Protein AF-A0A6G0N3N7-F1 (afdb_monomer_lite)

Secondary structure (DSSP, 8-state):
-HHHHHHHHHHHHHHHHHHHHHHHHHHHHTTT-HHHHHHHHHS-------S-HHHHHHHHHHHHHHHHHHHHHHHHHHHHHHHH--TT-S-HHHHHHHHHHHHH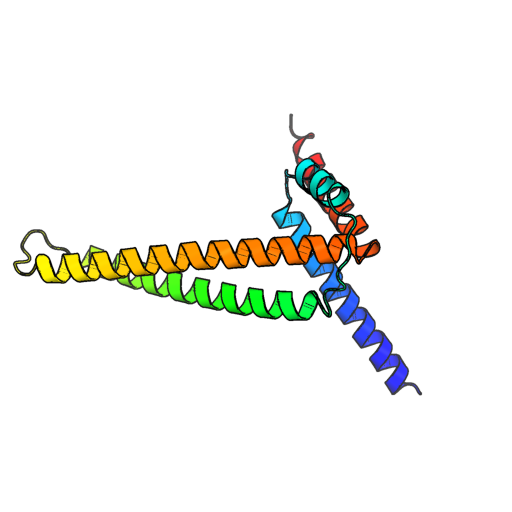HHHHHHHHHHHHHHHHHHHHHHHHHH-HHHHHHHHHHHHHHHHTTTT--

Foldseek 3Di:
DVVVVVVVVVVVVVVVVVLVVLLVVLLVVCAVVLVVLVVLLVPDDDDPPPPCLPVVLVVLVVVLVVLVVVLVVLVVVLVVLVVPDDPPDPPVVVSVVVNVVSVVVNVVSVVVSVVSVVVNVVSSSSCLNVDVVSVVSNSVSNVVSVVVPVPPD

pLDDT: mean 82.63, std 12.67, range [41.22, 94.0]

Sequence (153 aa):
MRQIDELKEFVNQEKQRRDATLVSLIAHEWKNKGNELEQLLLESADNDEVEMPHKNLVAIYEKLKQKRKEMLTLRIKLNNRLSWLKATDTDRDLQFQELRKISNTTAASMAYRSVLDEECRNLYLVLLRSNKTIRFLVIDAVEEAEHVWDTRD

Structure (mmCIF, N/CA/C/O backbone):
data_AF-A0A6G0N3N7-F1
#
_entry.id   AF-A0A6G0N3N7-F1
#
loop_
_atom_site.group_PDB
_atom_site.id
_atom_site.type_symbol
_atom_site.label_atom_id
_atom_site.label_alt_id
_atom_site.label_comp_id
_atom_site.label_asym_id
_atom_site.label_entity_id
_atom_site.label_seq_id
_atom_site.pdbx_PDB_ins_code
_atom_site.Cartn_x
_atom_site.Cartn_y
_atom_site.Cartn_z
_atom_site.occupancy
_atom_site.B_iso_or_equiv
_atom_site.auth_seq_id
_atom_site.auth_comp_id
_atom_site.auth_asym_id
_atom_site.auth_atom_id
_atom_site.pdbx_PDB_model_num
ATOM 1 N N . MET A 1 1 ? -10.717 -22.378 30.891 1.00 64.38 1 MET A N 1
ATOM 2 C CA . MET A 1 1 ? -11.015 -20.928 30.893 1.00 64.38 1 MET A CA 1
ATOM 3 C C . MET A 1 1 ? -9.768 -20.100 30.591 1.00 64.38 1 MET A C 1
ATOM 5 O O . MET A 1 1 ? -9.749 -19.474 29.548 1.00 64.38 1 MET A O 1
ATOM 9 N N . ARG A 1 2 ? -8.695 -20.205 31.393 1.00 85.12 2 ARG A N 1
ATOM 10 C CA . ARG A 1 2 ? -7.461 -19.395 31.278 1.00 85.12 2 ARG A CA 1
ATOM 11 C C . ARG A 1 2 ? -6.868 -19.256 29.863 1.00 85.12 2 ARG A C 1
ATOM 13 O O . ARG A 1 2 ? -6.636 -18.146 29.418 1.00 85.12 2 ARG A O 1
ATOM 20 N N . GLN A 1 3 ? -6.731 -20.360 29.125 1.00 87.56 3 GLN A N 1
ATOM 21 C CA . GLN A 1 3 ? -6.189 -20.353 27.754 1.00 87.56 3 GLN A CA 1
ATOM 22 C C . GLN A 1 3 ? -7.058 -19.582 26.743 1.00 87.56 3 GLN A C 1
ATOM 24 O O . GLN A 1 3 ? -6.541 -19.018 25.785 1.00 87.56 3 GLN A O 1
ATOM 29 N N . ILE A 1 4 ? -8.383 -19.557 26.935 1.00 89.50 4 ILE A N 1
ATOM 30 C CA . ILE A 1 4 ? -9.300 -18.804 26.064 1.00 89.50 4 ILE A CA 1
ATOM 31 C C . ILE A 1 4 ? -9.154 -17.306 26.335 1.00 89.50 4 ILE A C 1
ATOM 33 O O . ILE A 1 4 ? -9.199 -16.509 25.402 1.00 89.50 4 ILE A O 1
ATOM 37 N N . ASP A 1 5 ? -8.974 -16.928 27.598 1.00 92.56 5 ASP A N 1
ATOM 38 C CA . ASP A 1 5 ? -8.817 -15.529 27.991 1.00 92.56 5 ASP A CA 1
ATOM 39 C C . ASP A 1 5 ? -7.450 -14.982 27.551 1.00 92.56 5 ASP A C 1
ATOM 41 O O . ASP A 1 5 ? -7.395 -13.914 26.946 1.00 92.56 5 ASP A O 1
ATOM 45 N N . GLU A 1 6 ? -6.381 -15.771 27.704 1.00 90.94 6 GLU A N 1
ATOM 46 C CA . GLU A 1 6 ? -5.047 -15.472 27.157 1.00 90.94 6 GLU A CA 1
ATOM 47 C C . GLU A 1 6 ? -5.087 -15.280 25.629 1.00 90.94 6 GLU A C 1
ATOM 49 O O . GLU A 1 6 ? -4.517 -14.328 25.095 1.00 90.94 6 GLU A O 1
ATOM 54 N N . LEU A 1 7 ? -5.815 -16.141 24.907 1.00 93.62 7 LEU A N 1
ATOM 55 C CA . LEU A 1 7 ? -5.950 -16.021 23.454 1.00 93.62 7 LEU A CA 1
ATOM 56 C C . LEU A 1 7 ? -6.738 -14.768 23.041 1.00 93.62 7 LEU A C 1
ATOM 58 O O . LEU A 1 7 ? -6.378 -14.110 22.065 1.00 93.62 7 LEU A O 1
ATOM 62 N N . LYS A 1 8 ? -7.807 -14.420 23.767 1.00 93.06 8 LYS A N 1
ATOM 63 C CA . LYS A 1 8 ? -8.572 -13.187 23.516 1.00 93.06 8 LYS A CA 1
ATOM 64 C C . LYS A 1 8 ? -7.705 -11.948 23.704 1.00 93.06 8 LYS A C 1
ATOM 66 O O . LYS A 1 8 ? -7.781 -11.035 22.883 1.00 93.06 8 LYS A O 1
ATOM 71 N N . GLU A 1 9 ? -6.893 -11.927 24.756 1.00 93.06 9 GLU A N 1
ATOM 72 C CA . GLU A 1 9 ? -5.982 -10.822 25.039 1.00 93.06 9 GLU A CA 1
ATOM 73 C C . GLU A 1 9 ? -4.930 -10.676 23.936 1.00 93.06 9 GLU A C 1
ATOM 75 O O . GLU A 1 9 ? -4.765 -9.585 23.389 1.00 93.06 9 GLU A O 1
ATOM 80 N N . PHE A 1 10 ? -4.315 -11.783 23.512 1.00 94.00 10 PHE A N 1
ATOM 81 C CA . PHE A 1 10 ? -3.359 -11.785 22.404 1.00 94.00 10 PHE A CA 1
ATOM 82 C C . PHE A 1 10 ? -3.976 -11.275 21.092 1.00 94.00 10 PHE A C 1
ATOM 84 O O . PHE A 1 10 ? -3.420 -10.405 20.422 1.00 94.00 10 PHE A O 1
ATOM 91 N N . VAL A 1 11 ? -5.171 -11.759 20.733 1.00 92.31 11 VAL A N 1
ATOM 92 C CA . VAL A 1 11 ? -5.889 -11.291 19.536 1.00 92.31 11 VAL A CA 1
ATOM 93 C C . VAL A 1 11 ? -6.203 -9.797 19.626 1.00 92.31 11 VAL A C 1
ATOM 95 O O . VAL A 1 11 ? -6.146 -9.094 18.616 1.00 92.31 11 VAL A O 1
ATOM 98 N N . ASN A 1 12 ? -6.539 -9.296 20.814 1.00 93.31 12 ASN A N 1
ATOM 99 C CA . ASN A 1 12 ? -6.801 -7.878 21.014 1.00 93.31 12 ASN A CA 1
ATOM 100 C C . ASN A 1 12 ? -5.534 -7.026 20.830 1.00 93.31 12 ASN A C 1
ATOM 102 O O . ASN A 1 12 ? -5.591 -6.003 20.150 1.00 93.31 12 ASN A O 1
ATOM 106 N N . GLN A 1 13 ? -4.392 -7.474 21.358 1.00 93.75 13 GLN A N 1
ATOM 107 C CA . GLN A 1 13 ? -3.102 -6.800 21.175 1.00 93.75 13 GLN A CA 1
ATOM 108 C C . GLN A 1 13 ? -2.707 -6.717 19.693 1.00 93.75 13 GLN A C 1
ATOM 110 O O . GLN A 1 13 ? -2.335 -5.649 19.207 1.00 93.75 13 GLN A O 1
ATOM 115 N N . GLU A 1 14 ? -2.860 -7.806 18.936 1.00 93.31 14 GLU A N 1
ATOM 116 C CA . GLU A 1 14 ? -2.547 -7.805 17.502 1.00 93.31 14 GLU A CA 1
ATOM 117 C C . GLU A 1 14 ? -3.508 -6.921 16.687 1.00 93.31 14 GLU A C 1
ATOM 119 O O . GLU A 1 14 ? -3.082 -6.250 15.744 1.00 93.31 14 GLU A O 1
ATOM 124 N N . LYS A 1 15 ? -4.790 -6.831 17.072 1.00 89.25 15 LYS A N 1
ATOM 125 C CA . LYS A 1 15 ? -5.729 -5.863 16.474 1.00 89.25 15 LYS A CA 1
ATOM 126 C C . LYS A 1 15 ? -5.288 -4.424 16.724 1.00 89.25 15 LYS A C 1
ATOM 128 O O . LYS A 1 15 ? -5.237 -3.645 15.777 1.00 89.25 15 LYS A O 1
ATOM 133 N N . GLN A 1 16 ? -4.920 -4.091 17.960 1.00 90.38 16 GLN A N 1
ATOM 134 C CA . GLN A 1 16 ? -4.427 -2.756 18.307 1.00 90.38 16 GLN A CA 1
ATOM 135 C C . GLN A 1 16 ? -3.154 -2.410 17.532 1.00 90.38 16 GLN A C 1
ATOM 137 O O . GLN A 1 16 ? -3.049 -1.322 16.972 1.00 90.38 16 GLN A O 1
ATOM 142 N N . ARG A 1 17 ? -2.208 -3.351 17.425 1.00 91.38 17 ARG A N 1
ATOM 143 C CA . ARG A 1 17 ? -0.971 -3.165 16.658 1.00 91.38 17 ARG A CA 1
ATOM 144 C C . ARG A 1 17 ? -1.240 -2.938 15.170 1.00 91.38 17 ARG A C 1
ATOM 146 O O . ARG A 1 17 ? -0.623 -2.062 14.556 1.00 91.38 17 ARG A O 1
ATOM 153 N N . ARG A 1 18 ? -2.152 -3.720 14.586 1.00 90.50 18 ARG A N 1
ATOM 154 C CA . ARG A 1 18 ? -2.585 -3.561 13.192 1.00 90.50 18 ARG A CA 1
ATOM 155 C C . ARG A 1 18 ? -3.202 -2.185 12.974 1.00 90.50 18 ARG A C 1
ATOM 157 O O . ARG A 1 18 ? -2.824 -1.509 12.022 1.00 90.50 18 ARG A O 1
ATOM 164 N N . ASP A 1 19 ? -4.123 -1.782 13.843 1.00 90.00 19 ASP A N 1
ATOM 165 C CA . ASP A 1 19 ? -4.842 -0.517 13.711 1.00 90.00 19 ASP A CA 1
ATOM 166 C C . ASP A 1 19 ? -3.888 0.674 13.888 1.00 90.00 19 ASP A C 1
ATOM 168 O O . ASP A 1 19 ? -3.916 1.586 13.070 1.00 90.00 19 ASP A O 1
ATOM 172 N N . ALA A 1 20 ? -2.953 0.617 14.843 1.00 90.38 20 ALA A N 1
ATOM 173 C CA . ALA A 1 20 ? -1.904 1.628 15.001 1.00 90.38 20 ALA A CA 1
ATOM 174 C C . ALA A 1 20 ? -1.019 1.755 13.748 1.00 90.38 20 ALA A C 1
ATOM 176 O O . ALA A 1 20 ? -0.776 2.856 13.261 1.00 90.38 20 ALA A O 1
ATOM 177 N N . THR A 1 21 ? -0.586 0.627 13.174 1.00 91.12 21 THR A N 1
ATOM 178 C CA . THR A 1 21 ? 0.212 0.625 11.933 1.00 91.12 21 THR A CA 1
ATOM 179 C C . THR A 1 21 ? -0.565 1.252 10.776 1.00 91.12 21 THR A C 1
ATOM 181 O O . THR A 1 21 ? -0.013 2.010 9.981 1.00 91.12 21 THR A O 1
ATOM 184 N N . LEU A 1 22 ? -1.855 0.936 10.680 1.00 90.12 22 LEU A N 1
ATOM 185 C CA . LEU A 1 22 ? -2.738 1.444 9.641 1.00 90.12 22 LEU A CA 1
ATOM 186 C C . LEU A 1 22 ? -2.969 2.950 9.778 1.00 90.12 22 LEU A C 1
ATOM 188 O O . LEU A 1 22 ? -2.869 3.655 8.780 1.00 90.12 22 LEU A O 1
ATOM 192 N N . VAL A 1 23 ? -3.183 3.443 11.000 1.00 91.75 23 VAL A N 1
ATOM 193 C CA . VAL A 1 23 ? -3.258 4.881 11.295 1.00 91.75 23 VAL A CA 1
ATOM 194 C C . VAL A 1 23 ? -1.991 5.583 10.813 1.00 91.75 23 VAL A C 1
ATOM 196 O O . VAL A 1 23 ? -2.086 6.535 10.045 1.00 91.75 23 VAL A O 1
ATOM 199 N N . SER A 1 24 ? -0.806 5.075 11.167 1.00 91.44 24 SER A N 1
ATOM 200 C CA . SER A 1 24 ? 0.460 5.678 10.731 1.00 91.44 24 SER A CA 1
ATOM 201 C C . SER A 1 24 ? 0.631 5.685 9.208 1.00 91.44 24 SER A C 1
ATOM 203 O O . SER A 1 24 ? 1.138 6.658 8.654 1.00 91.44 24 SER A O 1
ATOM 205 N N . LEU A 1 25 ? 0.215 4.619 8.514 1.00 90.81 25 LEU A N 1
ATOM 206 C CA . LEU A 1 25 ? 0.290 4.545 7.051 1.00 90.81 25 LEU A CA 1
ATOM 207 C C . LEU A 1 25 ? -0.642 5.555 6.376 1.00 90.81 25 LEU A C 1
ATOM 209 O O . LEU A 1 25 ? -0.232 6.220 5.428 1.00 90.81 25 LEU A O 1
ATOM 213 N N . ILE A 1 26 ? -1.875 5.673 6.868 1.00 91.00 26 ILE A N 1
ATOM 214 C CA . ILE A 1 26 ? -2.866 6.605 6.327 1.00 91.00 26 ILE A CA 1
ATOM 215 C C . ILE A 1 26 ? -2.441 8.048 6.616 1.00 91.00 26 ILE A C 1
ATOM 217 O O . ILE A 1 26 ? -2.429 8.867 5.702 1.00 91.00 26 ILE A O 1
ATOM 221 N N . ALA A 1 27 ? -2.021 8.351 7.846 1.00 91.12 27 ALA A N 1
ATOM 222 C CA . ALA A 1 27 ? -1.538 9.681 8.210 1.00 91.12 27 ALA A CA 1
ATOM 223 C C . ALA A 1 27 ? -0.322 10.098 7.369 1.00 91.12 27 ALA A C 1
ATOM 225 O O . ALA A 1 27 ? -0.217 11.244 6.945 1.00 91.12 27 ALA A O 1
ATOM 226 N N . HIS A 1 28 ? 0.577 9.159 7.056 1.00 89.88 28 HIS A N 1
ATOM 227 C CA . HIS A 1 28 ? 1.702 9.435 6.167 1.00 89.88 28 HIS A CA 1
ATOM 228 C C . HIS A 1 28 ? 1.268 9.765 4.730 1.00 89.88 28 HIS A C 1
ATOM 230 O O . HIS A 1 28 ? 1.847 10.662 4.120 1.00 89.88 28 HIS A O 1
ATOM 236 N N . GLU A 1 29 ? 0.263 9.065 4.195 1.00 88.69 29 GLU A N 1
ATOM 237 C CA . GLU A 1 29 ? -0.276 9.304 2.847 1.00 88.69 29 GLU A CA 1
ATOM 238 C C . GLU A 1 29 ? -0.934 10.688 2.722 1.00 88.69 29 GLU A C 1
ATOM 240 O O . GLU A 1 29 ? -0.780 11.364 1.704 1.00 88.69 29 GLU A O 1
ATOM 245 N N . TRP A 1 30 ? -1.630 11.115 3.778 1.00 89.50 30 TRP A N 1
ATOM 246 C CA . TRP A 1 30 ? -2.359 12.386 3.843 1.00 89.50 30 TRP A CA 1
ATOM 247 C C . TRP A 1 30 ? -1.585 13.511 4.525 1.00 89.50 30 TRP A C 1
ATOM 249 O O . TRP A 1 30 ? -2.137 14.577 4.795 1.00 89.50 30 TRP A O 1
ATOM 259 N N . LYS A 1 31 ? -0.292 13.309 4.777 1.00 86.94 31 LYS A N 1
ATOM 260 C CA . LYS A 1 31 ? 0.560 14.335 5.366 1.00 86.94 31 LYS A CA 1
ATOM 261 C C . LYS A 1 31 ? 0.546 15.596 4.494 1.00 86.94 31 LYS A C 1
ATOM 263 O O . LYS A 1 31 ? 0.824 15.518 3.295 1.00 86.94 31 LYS A O 1
ATOM 268 N N . ASN A 1 32 ? 0.287 16.753 5.108 1.00 84.62 32 ASN A N 1
ATOM 269 C CA . ASN A 1 32 ? 0.138 18.061 4.450 1.00 84.62 32 ASN A CA 1
ATOM 270 C C . ASN A 1 32 ? -1.056 18.145 3.478 1.00 84.62 32 ASN A C 1
ATOM 272 O O . ASN A 1 32 ? -1.084 19.003 2.593 1.00 84.62 32 ASN A O 1
ATOM 276 N N . LYS A 1 33 ? -2.005 17.215 3.591 1.00 86.44 33 LYS A N 1
ATOM 277 C CA . LYS A 1 33 ? -3.227 17.132 2.787 1.00 86.44 33 LYS A CA 1
ATOM 278 C C . LYS A 1 33 ? -4.452 16.930 3.685 1.00 86.44 33 LYS A C 1
ATOM 280 O O . LYS A 1 33 ? -5.440 16.354 3.234 1.00 86.44 33 LYS A O 1
ATOM 285 N N . GLY A 1 34 ? -4.398 17.395 4.940 1.00 83.25 34 GLY A N 1
ATOM 286 C CA . GLY A 1 34 ? -5.493 17.249 5.905 1.00 83.25 34 GLY A CA 1
ATOM 287 C C . GLY A 1 34 ? -6.822 17.774 5.359 1.00 83.25 34 GLY A C 1
ATOM 288 O O . GLY A 1 34 ? -7.804 17.041 5.321 1.00 83.25 34 GLY A O 1
ATOM 289 N N . ASN A 1 35 ? -6.816 18.979 4.783 1.00 83.62 35 ASN A N 1
ATOM 290 C CA . ASN A 1 35 ? -8.008 19.585 4.174 1.00 83.62 35 ASN A CA 1
ATOM 291 C C . ASN A 1 35 ? -8.603 18.753 3.017 1.00 83.62 35 ASN A C 1
ATOM 293 O O . ASN A 1 35 ? -9.820 18.698 2.856 1.00 83.62 35 ASN A O 1
ATOM 297 N N . GLU A 1 36 ? -7.760 18.108 2.200 1.00 87.06 36 GLU A N 1
ATOM 298 C CA . GLU A 1 36 ? -8.208 17.223 1.109 1.00 87.06 36 GLU A CA 1
ATOM 299 C C . GLU A 1 36 ? -8.869 15.966 1.689 1.00 87.06 36 GLU A C 1
ATOM 301 O O . GLU A 1 36 ? -9.944 15.560 1.250 1.00 87.06 36 GLU A O 1
ATOM 306 N N . LEU A 1 37 ? -8.262 15.388 2.730 1.00 86.50 37 LEU A N 1
ATOM 307 C CA . LEU A 1 37 ? -8.814 14.241 3.439 1.00 86.50 37 LEU A CA 1
ATOM 308 C C . LEU A 1 37 ? -10.175 14.568 4.071 1.00 86.50 37 LEU A C 1
ATOM 310 O O . LEU A 1 37 ? -11.110 13.779 3.938 1.00 86.50 37 LEU A O 1
ATOM 314 N N . GLU A 1 38 ? -10.312 15.719 4.730 1.00 83.88 38 GLU A N 1
ATOM 315 C CA . GLU A 1 38 ? -11.578 16.155 5.328 1.00 83.88 38 GLU A CA 1
ATOM 316 C C . GLU A 1 38 ? -12.690 16.310 4.288 1.00 83.88 38 GLU A C 1
ATOM 318 O O . GLU A 1 38 ? -13.794 15.798 4.488 1.00 83.88 38 GLU A O 1
ATOM 323 N N . GLN A 1 39 ? -12.395 16.948 3.150 1.00 84.94 39 GLN A N 1
ATOM 324 C CA . GLN A 1 39 ? -13.347 17.080 2.043 1.00 84.94 39 GLN A CA 1
ATOM 325 C C . GLN A 1 39 ? -13.787 15.710 1.520 1.00 84.94 39 GLN A C 1
ATOM 327 O O . GLN A 1 39 ? -14.984 15.433 1.432 1.00 84.94 39 GLN A O 1
ATOM 332 N N . LEU A 1 40 ? -12.840 14.800 1.283 1.00 84.62 40 LEU A N 1
ATOM 333 C CA . LEU A 1 40 ? -13.139 13.443 0.820 1.00 84.62 40 LEU A CA 1
ATOM 334 C C . LEU A 1 40 ? -13.954 12.632 1.836 1.00 84.62 40 LEU A C 1
ATOM 336 O O . LEU A 1 40 ? -14.714 11.738 1.455 1.00 84.62 40 LEU A O 1
ATOM 340 N N . LEU A 1 41 ? -13.821 12.906 3.134 1.00 83.19 41 LEU A N 1
ATOM 341 C CA . LEU A 1 41 ? -14.642 12.273 4.169 1.00 83.19 41 LEU A CA 1
ATOM 342 C C . LEU A 1 41 ? -16.066 12.845 4.231 1.00 83.19 41 LEU A C 1
ATOM 344 O O . LEU A 1 41 ? -16.974 12.116 4.634 1.00 83.19 41 LEU A O 1
ATOM 348 N N . LEU A 1 42 ? -16.270 14.099 3.815 1.00 80.00 42 LEU A N 1
ATOM 349 C CA . LEU A 1 42 ? -17.580 14.757 3.735 1.00 80.00 42 LEU A CA 1
ATOM 350 C C . LEU A 1 42 ? -18.368 14.378 2.467 1.00 80.00 42 LEU A C 1
ATOM 352 O O . LEU A 1 42 ? -19.595 14.321 2.509 1.00 80.00 42 LEU A O 1
ATOM 356 N N . GLU A 1 43 ? -17.684 14.098 1.356 1.00 71.56 43 GLU A N 1
ATOM 357 C CA . GLU A 1 43 ? -18.289 13.934 0.023 1.00 71.56 43 GLU A CA 1
ATOM 358 C C . GLU A 1 43 ? -19.056 12.620 -0.225 1.00 71.56 43 GLU A C 1
ATOM 360 O O . GLU A 1 43 ? -19.691 12.489 -1.270 1.00 71.56 43 GLU A O 1
ATOM 365 N N . SER A 1 44 ? -19.070 11.643 0.692 1.00 57.06 44 SER A N 1
ATOM 366 C CA . SER A 1 44 ? -19.793 10.381 0.447 1.00 57.06 44 SER A CA 1
ATOM 367 C C . SER A 1 44 ? -20.739 9.967 1.574 1.00 57.06 44 SER A C 1
ATOM 369 O O . SER A 1 44 ? -20.312 9.597 2.671 1.00 57.06 44 SER A O 1
ATOM 371 N N . ALA A 1 45 ? -22.021 9.907 1.235 1.00 52.28 45 ALA A N 1
ATOM 372 C CA . ALA A 1 45 ? -23.064 9.231 1.986 1.00 52.28 45 ALA A CA 1
ATOM 373 C C . ALA A 1 45 ? -23.690 8.151 1.095 1.00 52.28 45 ALA A C 1
ATOM 375 O O . ALA A 1 45 ? -24.819 8.305 0.668 1.00 52.28 45 ALA A O 1
ATOM 376 N N . ASP A 1 46 ? -22.942 7.096 0.775 1.00 52.56 46 ASP A N 1
ATOM 377 C CA . ASP A 1 46 ? -23.513 5.826 0.315 1.00 52.56 46 ASP A CA 1
ATOM 378 C C . ASP A 1 46 ? -22.513 4.714 0.646 1.00 52.56 46 ASP A C 1
ATOM 380 O O . ASP A 1 46 ? -21.450 4.574 0.041 1.00 52.56 46 ASP A O 1
ATOM 384 N N . ASN A 1 47 ? -22.813 4.000 1.730 1.00 48.69 47 ASN A N 1
ATOM 385 C CA . ASN A 1 47 ? -22.027 2.876 2.216 1.00 48.69 47 ASN A CA 1
ATOM 386 C C . ASN A 1 47 ? -22.507 1.610 1.508 1.00 48.69 47 ASN A C 1
ATOM 388 O O . ASN A 1 47 ? -23.433 0.960 1.992 1.00 48.69 47 ASN A O 1
ATOM 392 N N . ASP A 1 48 ? -21.834 1.215 0.433 1.00 50.44 48 ASP A N 1
ATOM 393 C CA . ASP A 1 48 ? -21.735 -0.215 0.164 1.00 50.44 48 ASP A CA 1
ATOM 394 C C . ASP A 1 48 ? -20.790 -0.800 1.219 1.00 50.44 48 ASP A C 1
ATOM 396 O O . ASP A 1 48 ? -19.642 -0.365 1.369 1.00 50.44 48 ASP A O 1
ATOM 400 N N . GLU A 1 49 ? -21.289 -1.752 2.008 1.00 52.34 49 GLU A N 1
ATOM 401 C CA . GLU A 1 49 ? -20.476 -2.530 2.939 1.00 52.34 49 GLU A CA 1
ATOM 402 C C . GLU A 1 49 ? -19.374 -3.248 2.152 1.00 52.34 49 GLU A C 1
ATOM 404 O O . GLU A 1 49 ? -19.564 -4.334 1.605 1.00 52.34 49 GLU A O 1
ATOM 409 N N . VAL A 1 50 ? -18.184 -2.650 2.086 1.00 55.69 50 VAL A N 1
ATOM 410 C CA . VAL A 1 50 ? -17.002 -3.362 1.609 1.00 55.69 50 VAL A CA 1
ATOM 411 C C . VAL A 1 50 ? -16.646 -4.381 2.679 1.00 55.69 50 VAL A C 1
ATOM 413 O O . VAL A 1 50 ? -16.004 -4.066 3.685 1.00 55.69 50 VAL A O 1
ATOM 416 N N . GLU A 1 51 ? -17.073 -5.621 2.463 1.00 55.53 51 GLU A N 1
ATOM 417 C CA . GLU A 1 51 ? -16.665 -6.754 3.279 1.00 55.53 51 GLU A CA 1
ATOM 418 C C . GLU A 1 51 ? -15.126 -6.845 3.294 1.00 55.53 51 GLU A C 1
ATOM 420 O O . GLU A 1 51 ? -14.463 -7.145 2.300 1.00 55.53 51 GLU A O 1
ATOM 425 N N . MET A 1 52 ? -14.551 -6.587 4.471 1.00 65.62 52 MET A N 1
ATOM 426 C CA . MET A 1 52 ? -13.139 -6.785 4.832 1.00 65.62 52 MET A CA 1
ATOM 427 C C . MET A 1 52 ? -12.085 -5.898 4.124 1.00 65.62 52 MET A C 1
ATOM 429 O O . MET A 1 52 ? -11.180 -6.420 3.457 1.00 65.62 52 MET A O 1
ATOM 433 N N . PRO A 1 53 ? -12.044 -4.579 4.409 1.00 72.88 53 PRO A N 1
ATOM 434 C CA . PRO A 1 53 ? -11.032 -3.659 3.872 1.00 72.88 53 PRO A CA 1
ATOM 435 C C . PRO A 1 53 ? -9.590 -4.111 4.152 1.00 72.88 53 PRO A C 1
ATOM 437 O O . PRO A 1 53 ? -8.718 -3.998 3.296 1.00 72.88 53 PRO A O 1
ATOM 440 N N . HIS A 1 54 ? -9.331 -4.708 5.322 1.00 77.56 54 HIS A N 1
ATOM 441 C CA . HIS A 1 54 ? -7.992 -5.173 5.697 1.00 77.56 54 HIS A CA 1
ATOM 442 C C . HIS A 1 54 ? -7.453 -6.292 4.795 1.00 77.56 54 HIS A C 1
ATOM 444 O O . HIS A 1 54 ? -6.272 -6.287 4.456 1.00 77.56 54 HIS A O 1
ATOM 450 N N . LYS A 1 55 ? -8.294 -7.255 4.394 1.00 83.44 55 LYS A N 1
ATOM 451 C CA . LYS A 1 55 ? -7.863 -8.360 3.523 1.00 83.44 55 LYS A CA 1
ATOM 452 C C . LYS A 1 55 ? -7.512 -7.835 2.130 1.00 83.44 55 LYS A C 1
ATOM 454 O O . LYS A 1 55 ? -6.509 -8.249 1.548 1.00 83.44 55 LYS A O 1
ATOM 459 N N . ASN A 1 56 ? -8.304 -6.884 1.640 1.00 85.00 56 ASN A N 1
ATOM 460 C CA . ASN A 1 56 ? -8.083 -6.228 0.356 1.00 85.00 56 ASN A CA 1
ATOM 461 C C . ASN A 1 56 ? -6.810 -5.370 0.386 1.00 85.00 56 ASN A C 1
ATOM 463 O O . ASN A 1 56 ? -5.993 -5.475 -0.527 1.00 85.00 56 ASN A O 1
ATOM 467 N N . LEU A 1 57 ? -6.570 -4.629 1.474 1.00 85.56 57 LEU A N 1
ATOM 468 C CA . LEU A 1 57 ? -5.329 -3.878 1.681 1.00 85.56 57 LEU A CA 1
ATOM 469 C C . LEU A 1 57 ? -4.100 -4.792 1.638 1.00 85.56 57 LEU A C 1
ATOM 471 O O . LEU A 1 57 ? -3.148 -4.497 0.920 1.00 85.56 57 LEU A O 1
ATOM 475 N N . VAL A 1 58 ? -4.122 -5.934 2.334 1.00 87.94 58 VAL A N 1
ATOM 476 C CA . VAL A 1 58 ? -3.016 -6.910 2.285 1.00 87.94 58 VAL A CA 1
ATOM 477 C C . VAL A 1 58 ? -2.762 -7.385 0.851 1.00 87.94 58 VAL A C 1
ATOM 479 O O . VAL A 1 58 ? -1.613 -7.426 0.408 1.00 87.94 58 VAL A O 1
ATOM 482 N N . ALA A 1 59 ? -3.820 -7.698 0.098 1.00 90.56 59 ALA A N 1
ATOM 483 C CA . ALA A 1 59 ? -3.690 -8.134 -1.289 1.00 90.56 59 ALA A CA 1
ATOM 484 C C . ALA A 1 59 ? -3.080 -7.047 -2.194 1.00 90.56 59 ALA A C 1
ATOM 486 O O . ALA A 1 59 ? -2.204 -7.351 -3.008 1.00 90.56 59 ALA A O 1
ATOM 487 N N . ILE A 1 60 ? -3.495 -5.784 -2.043 1.00 89.50 60 ILE A N 1
ATOM 488 C CA . ILE A 1 60 ? -2.914 -4.652 -2.780 1.00 89.50 60 ILE A CA 1
ATOM 489 C C . ILE A 1 60 ? -1.445 -4.461 -2.401 1.00 89.50 60 ILE A C 1
ATOM 491 O O . ILE A 1 60 ? -0.599 -4.318 -3.285 1.00 89.50 60 ILE A O 1
ATOM 495 N N . TYR A 1 61 ? -1.107 -4.531 -1.114 1.00 88.62 61 TYR A N 1
ATOM 496 C CA . TYR A 1 61 ? 0.270 -4.378 -0.655 1.00 88.62 61 TYR A CA 1
ATOM 497 C C . TYR A 1 61 ? 1.211 -5.456 -1.194 1.00 88.62 61 TYR A C 1
ATOM 499 O O . TYR A 1 61 ? 2.339 -5.143 -1.587 1.00 88.62 61 TYR A O 1
ATOM 507 N N . GLU A 1 62 ? 0.759 -6.706 -1.287 1.00 93.00 62 GLU A N 1
ATOM 508 C CA . GLU A 1 62 ? 1.548 -7.766 -1.921 1.00 93.00 62 GLU A CA 1
ATOM 509 C C . GLU A 1 62 ? 1.735 -7.515 -3.428 1.00 93.00 62 GLU A C 1
ATOM 511 O O . GLU A 1 62 ? 2.851 -7.660 -3.942 1.00 93.00 62 GLU A O 1
ATOM 516 N N . LYS A 1 63 ? 0.703 -7.030 -4.137 1.00 92.38 63 LYS A N 1
ATOM 517 C CA . LYS A 1 63 ? 0.838 -6.610 -5.546 1.00 92.38 63 LYS A CA 1
ATOM 518 C C . LYS A 1 63 ? 1.830 -5.449 -5.700 1.00 92.38 63 LYS A C 1
ATOM 520 O O . LYS A 1 63 ? 2.712 -5.513 -6.557 1.00 92.38 63 LYS A O 1
ATOM 525 N N . LEU A 1 64 ? 1.748 -4.419 -4.855 1.00 89.88 64 LEU A N 1
ATOM 526 C CA . LEU A 1 64 ? 2.668 -3.274 -4.853 1.00 89.88 64 LEU A CA 1
ATOM 527 C C . LEU A 1 64 ? 4.114 -3.705 -4.592 1.00 89.88 64 LEU A C 1
ATOM 529 O O . LEU A 1 64 ? 5.042 -3.261 -5.275 1.00 89.88 64 LEU A O 1
ATOM 533 N N . LYS A 1 65 ? 4.321 -4.610 -3.634 1.00 91.19 65 LYS A N 1
ATOM 534 C CA . LYS A 1 65 ? 5.630 -5.192 -3.323 1.00 91.19 65 LYS A CA 1
ATOM 535 C C . LYS A 1 65 ? 6.195 -5.961 -4.512 1.00 91.19 65 LYS A C 1
ATOM 537 O O . LYS A 1 65 ? 7.372 -5.793 -4.836 1.00 91.19 65 LYS A O 1
ATOM 542 N N . GLN A 1 66 ? 5.370 -6.757 -5.190 1.00 93.00 66 GLN A N 1
ATOM 543 C CA . GLN A 1 66 ? 5.772 -7.462 -6.403 1.00 93.00 66 GLN A CA 1
ATOM 544 C C . GLN A 1 66 ? 6.151 -6.481 -7.521 1.00 93.00 66 GLN A C 1
ATOM 546 O O . GLN A 1 66 ? 7.223 -6.611 -8.115 1.00 93.00 66 GLN A O 1
ATOM 551 N N . LYS A 1 67 ? 5.357 -5.427 -7.740 1.00 89.56 67 LYS A N 1
ATOM 552 C CA . LYS A 1 67 ? 5.670 -4.387 -8.733 1.00 89.56 67 LYS A CA 1
ATOM 553 C C . LYS A 1 67 ? 6.949 -3.624 -8.406 1.00 89.56 67 LYS A C 1
ATOM 555 O O . LYS A 1 67 ? 7.742 -3.341 -9.301 1.00 89.56 67 LYS A O 1
ATOM 560 N N . ARG A 1 68 ? 7.224 -3.355 -7.128 1.00 89.44 68 ARG A N 1
ATOM 561 C CA . ARG A 1 68 ? 8.493 -2.750 -6.692 1.00 89.44 68 ARG A CA 1
ATOM 562 C C . ARG A 1 68 ? 9.697 -3.623 -7.052 1.00 89.44 68 ARG A C 1
ATOM 564 O O . ARG A 1 68 ? 10.703 -3.089 -7.515 1.00 89.44 68 ARG A O 1
ATOM 571 N N . LYS A 1 69 ? 9.590 -4.947 -6.886 1.00 91.50 69 LYS A N 1
ATOM 572 C CA . LYS A 1 69 ? 10.638 -5.892 -7.305 1.00 91.50 69 LYS A CA 1
ATOM 573 C C . LYS A 1 69 ? 10.831 -5.877 -8.821 1.00 91.50 69 LYS A C 1
ATOM 575 O O . LYS A 1 69 ? 11.964 -5.761 -9.276 1.00 91.50 69 LYS A O 1
ATOM 580 N N . GLU A 1 70 ? 9.745 -5.930 -9.591 1.00 92.06 70 GLU A N 1
ATOM 581 C CA . GLU A 1 70 ? 9.796 -5.882 -11.060 1.00 92.06 70 GLU A CA 1
ATOM 582 C C . GLU A 1 70 ? 10.477 -4.605 -11.567 1.00 92.06 70 GLU A C 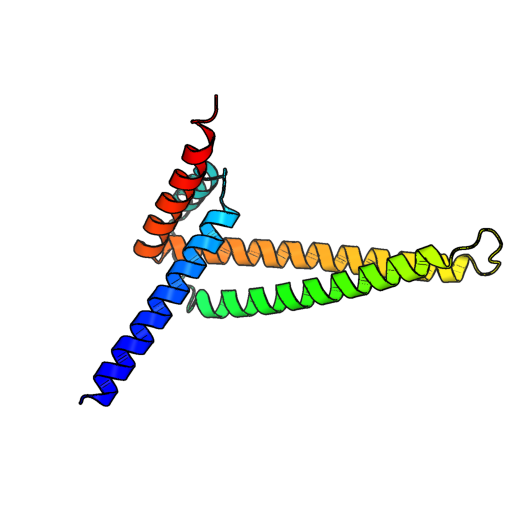1
ATOM 584 O O . GLU A 1 70 ? 11.393 -4.677 -12.387 1.00 92.06 70 GLU A O 1
ATOM 589 N N . MET A 1 71 ? 10.106 -3.440 -11.027 1.00 88.88 71 MET A N 1
ATOM 590 C CA . MET A 1 71 ? 10.750 -2.169 -11.369 1.00 88.88 71 MET A CA 1
ATOM 591 C C . MET A 1 71 ? 12.234 -2.143 -10.994 1.00 88.88 71 MET A C 1
ATOM 593 O O . MET A 1 71 ? 13.045 -1.626 -11.761 1.00 88.88 71 MET A O 1
ATOM 597 N N . LEU A 1 72 ? 12.618 -2.715 -9.847 1.00 90.62 72 LEU A N 1
ATOM 598 C CA . LEU A 1 72 ? 14.027 -2.821 -9.463 1.00 90.62 72 LEU A CA 1
ATOM 599 C C . LEU A 1 72 ? 14.806 -3.680 -10.467 1.00 90.62 72 LEU A C 1
ATOM 601 O O . LEU A 1 72 ? 15.882 -3.284 -10.914 1.00 90.62 72 LEU A O 1
ATOM 605 N N . THR A 1 73 ? 14.249 -4.821 -10.878 1.00 93.12 73 THR A N 1
ATOM 606 C CA . THR A 1 73 ? 14.845 -5.672 -11.914 1.00 93.12 73 THR A CA 1
ATOM 607 C C . THR A 1 73 ? 14.975 -4.935 -13.246 1.00 93.12 73 THR A C 1
ATOM 609 O O . THR A 1 73 ? 16.020 -5.025 -13.890 1.00 93.12 73 THR A O 1
ATOM 612 N N . LEU A 1 74 ? 13.951 -4.184 -13.663 1.00 91.44 74 LEU A N 1
ATOM 613 C CA . LEU A 1 74 ? 13.995 -3.382 -14.889 1.00 91.44 74 LEU A CA 1
ATOM 614 C C . LEU A 1 74 ? 15.056 -2.281 -14.812 1.00 91.44 74 LEU A C 1
ATOM 616 O O . LEU A 1 74 ? 15.801 -2.098 -15.771 1.00 91.44 74 LEU A O 1
ATOM 620 N N . ARG A 1 75 ? 15.196 -1.612 -13.661 1.00 89.75 75 ARG A N 1
ATOM 621 C CA . ARG A 1 75 ? 16.242 -0.607 -13.428 1.00 89.75 75 ARG A CA 1
ATOM 622 C C . ARG A 1 75 ? 17.643 -1.206 -13.522 1.00 89.75 75 ARG A C 1
ATOM 624 O O . ARG A 1 75 ? 18.511 -0.615 -14.156 1.00 89.75 75 ARG A O 1
ATOM 631 N N . ILE A 1 76 ? 17.863 -2.380 -12.929 1.00 89.75 76 ILE A N 1
ATOM 632 C CA . ILE A 1 76 ? 19.144 -3.095 -13.032 1.00 89.75 76 ILE A CA 1
ATOM 633 C C . ILE A 1 76 ? 19.430 -3.451 -14.495 1.00 89.75 76 ILE A C 1
ATOM 635 O O . ILE A 1 76 ? 20.523 -3.181 -14.982 1.00 89.75 76 ILE A O 1
ATOM 639 N N . LYS A 1 77 ? 18.442 -3.990 -15.222 1.00 89.19 77 LYS A N 1
ATOM 640 C CA . LYS A 1 77 ? 18.580 -4.296 -16.655 1.00 89.19 77 LYS A CA 1
ATOM 641 C C . LYS A 1 77 ? 18.905 -3.053 -17.480 1.00 89.19 77 LYS A C 1
ATOM 643 O O . LYS A 1 77 ? 19.771 -3.128 -18.343 1.00 89.19 77 LYS A O 1
ATOM 648 N N . LEU A 1 78 ? 18.251 -1.925 -17.203 1.00 87.50 78 LEU A N 1
ATOM 649 C CA . LEU A 1 78 ? 18.514 -0.657 -17.879 1.00 87.50 78 LEU A CA 1
ATOM 650 C C . LEU A 1 78 ? 19.941 -0.169 -17.618 1.00 87.50 78 LEU A C 1
ATOM 652 O O . LEU A 1 78 ? 20.660 0.117 -18.567 1.00 87.50 78 LEU A O 1
ATOM 656 N N . ASN A 1 79 ? 20.360 -0.115 -16.352 1.00 86.25 79 ASN A N 1
ATOM 657 C CA . ASN A 1 79 ? 21.705 0.321 -15.972 1.00 86.25 79 ASN A CA 1
ATOM 658 C C . ASN A 1 79 ? 22.779 -0.571 -16.592 1.00 86.25 79 ASN A C 1
ATOM 660 O O . ASN A 1 79 ? 23.759 -0.067 -17.137 1.00 86.25 79 ASN A O 1
ATOM 664 N N . ASN A 1 80 ? 22.563 -1.887 -16.555 1.00 85.00 80 ASN A N 1
ATOM 665 C CA . ASN A 1 80 ? 23.429 -2.832 -17.236 1.00 85.00 80 ASN A CA 1
ATOM 666 C C . ASN A 1 80 ? 23.415 -2.568 -18.736 1.00 85.00 80 ASN A C 1
ATOM 668 O O . ASN A 1 80 ? 24.462 -2.563 -19.338 1.00 85.00 80 ASN A O 1
ATOM 672 N N . ARG A 1 81 ? 22.285 -2.296 -19.387 1.00 79.62 81 ARG A N 1
ATOM 673 C CA . ARG A 1 81 ? 22.322 -2.060 -20.836 1.00 79.62 81 ARG A CA 1
ATOM 674 C C . ARG A 1 81 ? 23.036 -0.759 -21.204 1.00 79.62 81 ARG A C 1
ATOM 676 O O . ARG A 1 81 ? 23.809 -0.742 -22.157 1.00 79.62 81 ARG A O 1
ATOM 683 N N . LEU A 1 82 ? 22.825 0.298 -20.422 1.00 81.94 82 LEU A N 1
ATOM 684 C CA . LEU A 1 82 ? 23.479 1.593 -20.606 1.00 81.94 82 LEU A CA 1
ATOM 685 C C . LEU A 1 82 ? 25.000 1.521 -20.423 1.00 81.94 82 LEU A C 1
ATOM 687 O O . LEU A 1 82 ? 25.713 2.212 -21.141 1.00 81.94 82 LEU A O 1
ATOM 691 N N . SER A 1 83 ? 25.517 0.679 -19.523 1.00 81.31 83 SER A N 1
ATOM 692 C CA . SER A 1 83 ? 26.969 0.567 -19.311 1.00 81.31 83 SER A CA 1
ATOM 693 C C . SER A 1 83 ? 27.713 -0.167 -20.433 1.00 81.31 83 SER A C 1
ATOM 695 O O . SER A 1 83 ? 28.932 -0.034 -20.539 1.00 81.31 83 SER A O 1
ATOM 697 N N . TRP A 1 84 ? 27.002 -0.912 -21.287 1.00 74.88 84 TRP A N 1
ATOM 698 C CA . TRP A 1 84 ? 27.588 -1.666 -22.403 1.00 74.88 84 TRP A CA 1
ATOM 699 C C . TRP A 1 84 ? 27.475 -0.935 -23.744 1.00 74.88 84 TRP A C 1
ATOM 701 O O . TRP A 1 84 ? 28.137 -1.340 -24.694 1.00 74.88 84 TRP A O 1
ATOM 711 N N . LEU A 1 85 ? 26.688 0.145 -23.822 1.00 73.44 85 LEU A N 1
ATOM 712 C CA . LEU A 1 85 ? 26.584 1.008 -25.001 1.00 73.44 85 LEU A CA 1
ATOM 713 C C . LEU A 1 85 ? 27.926 1.716 -25.257 1.00 73.44 85 LEU A C 1
ATOM 715 O O . LEU A 1 85 ? 28.201 2.783 -24.708 1.00 73.44 85 LEU A O 1
ATOM 719 N N . LYS A 1 86 ? 28.779 1.131 -26.103 1.00 66.88 86 LYS A N 1
ATOM 720 C CA . LYS A 1 86 ? 29.964 1.811 -26.646 1.00 66.88 86 LYS A CA 1
ATOM 721 C C . LYS A 1 86 ? 29.613 2.476 -27.977 1.00 66.88 86 LYS A C 1
ATOM 723 O O . LYS A 1 86 ? 28.823 1.957 -28.758 1.00 66.88 86 LYS A O 1
ATOM 728 N N . ALA A 1 87 ? 30.247 3.614 -28.271 1.00 59.62 87 ALA A N 1
ATOM 729 C CA . ALA A 1 87 ? 29.973 4.419 -29.471 1.00 59.62 87 ALA A CA 1
ATOM 730 C C . ALA A 1 87 ? 30.144 3.657 -30.808 1.00 59.62 87 ALA A C 1
ATOM 732 O O . ALA A 1 87 ? 29.579 4.056 -31.831 1.00 59.62 87 ALA A O 1
ATOM 733 N N . THR A 1 88 ? 30.899 2.557 -30.800 1.00 58.75 88 THR A N 1
ATOM 734 C CA . THR A 1 88 ? 31.282 1.765 -31.977 1.00 58.75 88 THR A CA 1
ATOM 735 C C . THR A 1 88 ? 30.437 0.511 -32.216 1.00 58.75 88 THR A C 1
ATOM 737 O O . THR A 1 88 ? 30.763 -0.237 -33.132 1.00 58.75 88 THR A O 1
ATOM 740 N N . ASP A 1 89 ? 29.380 0.251 -31.437 1.00 61.91 89 ASP A N 1
ATOM 741 C CA . ASP A 1 89 ? 28.554 -0.945 -31.653 1.00 61.91 89 ASP A CA 1
ATOM 742 C C . ASP A 1 89 ? 27.807 -0.881 -32.993 1.00 61.91 89 ASP A C 1
ATOM 744 O O . ASP A 1 89 ? 27.078 0.072 -33.278 1.00 61.91 89 ASP A O 1
ATOM 748 N N . THR A 1 90 ? 28.013 -1.909 -33.818 1.00 59.59 90 THR A N 1
ATOM 749 C CA . THR A 1 90 ? 27.427 -2.096 -35.155 1.00 59.59 90 THR A CA 1
ATOM 750 C C . THR A 1 90 ? 26.006 -2.663 -35.122 1.00 59.59 90 THR A C 1
ATOM 752 O O . THR A 1 90 ? 25.307 -2.583 -36.125 1.00 59.59 90 THR A O 1
ATOM 755 N N . ASP A 1 91 ? 25.546 -3.169 -33.975 1.00 66.75 91 ASP A N 1
ATOM 756 C CA . ASP A 1 91 ? 24.216 -3.773 -33.793 1.00 66.75 91 ASP A CA 1
ATOM 757 C C . ASP A 1 91 ? 23.233 -2.830 -33.077 1.00 66.75 91 ASP A C 1
ATOM 759 O O . ASP A 1 91 ? 22.495 -3.221 -32.174 1.00 66.75 91 ASP A O 1
ATOM 763 N N . ARG A 1 92 ? 23.260 -1.536 -33.426 1.00 71.50 92 ARG A N 1
ATOM 764 C CA . ARG A 1 92 ? 22.479 -0.490 -32.737 1.00 71.50 92 ARG A CA 1
ATOM 765 C C . ARG A 1 92 ? 20.983 -0.798 -32.697 1.00 71.50 92 ARG A C 1
ATOM 767 O O . ARG A 1 92 ? 20.342 -0.523 -31.684 1.00 71.50 92 ARG A O 1
ATOM 774 N N . ASP A 1 93 ? 20.438 -1.390 -33.755 1.00 78.19 93 ASP A N 1
ATOM 775 C CA . ASP A 1 93 ? 19.005 -1.663 -33.866 1.00 78.19 93 ASP A CA 1
ATOM 776 C C . ASP A 1 93 ? 18.517 -2.663 -32.814 1.00 78.19 93 ASP A C 1
ATOM 778 O O . ASP A 1 93 ? 17.493 -2.408 -32.171 1.00 78.19 93 ASP A O 1
ATOM 782 N N . LEU A 1 94 ? 19.259 -3.747 -32.554 1.00 80.31 94 LEU A N 1
ATOM 783 C CA . LEU A 1 94 ? 18.893 -4.699 -31.504 1.00 80.31 94 LEU A CA 1
ATOM 784 C C . LEU A 1 94 ? 18.970 -4.048 -30.115 1.00 80.31 94 LEU A C 1
ATOM 786 O O . LEU A 1 94 ? 18.076 -4.233 -29.285 1.00 80.31 94 LEU A O 1
ATOM 790 N N . GLN A 1 95 ? 19.989 -3.218 -29.867 1.00 77.25 95 GLN A N 1
ATOM 791 C CA . GLN A 1 95 ? 20.136 -2.531 -28.577 1.00 77.25 95 GLN A CA 1
ATOM 792 C C . GLN A 1 95 ? 19.019 -1.508 -28.345 1.00 77.25 95 GLN A C 1
ATOM 794 O O . GLN A 1 95 ? 18.456 -1.434 -27.250 1.00 77.25 95 GLN A O 1
ATOM 799 N N . PHE A 1 96 ? 18.649 -0.744 -29.375 1.00 81.50 96 PHE A N 1
ATOM 800 C CA . PHE A 1 96 ? 17.534 0.195 -29.301 1.00 81.50 96 PHE A CA 1
ATOM 801 C C . PHE A 1 96 ? 16.192 -0.519 -29.123 1.00 81.50 96 PHE A C 1
ATOM 803 O O . PHE A 1 96 ? 15.341 -0.021 -28.381 1.00 81.50 96 PHE A O 1
ATOM 810 N N . GLN A 1 97 ? 15.994 -1.690 -29.735 1.00 85.25 97 GLN A N 1
ATOM 811 C CA . GLN A 1 97 ? 14.802 -2.509 -29.500 1.00 85.25 97 GLN A CA 1
ATOM 812 C C . GLN A 1 97 ? 14.717 -2.996 -28.049 1.00 85.25 97 GLN A C 1
ATOM 814 O O . GLN A 1 97 ? 13.653 -2.901 -27.432 1.00 85.25 97 GLN A O 1
ATOM 819 N N . GLU A 1 98 ? 15.822 -3.461 -27.467 1.00 85.81 98 GLU A N 1
ATOM 820 C CA . GLU A 1 98 ? 15.858 -3.874 -26.061 1.00 85.81 98 GLU A CA 1
ATOM 821 C C . GLU A 1 98 ? 15.608 -2.708 -25.101 1.00 85.81 98 GLU A C 1
ATOM 823 O O . GLU A 1 98 ? 14.803 -2.838 -24.177 1.00 85.81 98 GLU A O 1
ATOM 828 N N . LEU A 1 99 ? 16.234 -1.549 -25.331 1.00 87.62 99 LEU A N 1
ATOM 829 C CA . LEU A 1 99 ? 15.992 -0.341 -24.536 1.00 87.62 99 LEU A CA 1
ATOM 830 C C . LEU A 1 99 ? 14.539 0.121 -24.647 1.00 87.62 99 LEU A C 1
ATOM 832 O O . LEU A 1 99 ? 13.916 0.442 -23.634 1.00 87.62 99 LEU A O 1
ATOM 836 N N . ARG A 1 100 ? 13.964 0.085 -25.855 1.00 87.50 100 ARG A N 1
ATOM 837 C CA . ARG A 1 100 ? 12.543 0.375 -26.077 1.00 87.50 100 ARG A CA 1
ATOM 838 C C . ARG A 1 100 ? 11.660 -0.598 -25.299 1.00 87.50 100 ARG A C 1
ATOM 840 O O . ARG A 1 100 ? 10.711 -0.169 -24.650 1.00 87.50 100 ARG A O 1
ATOM 847 N N . LYS A 1 101 ? 11.989 -1.893 -25.296 1.00 91.38 101 LYS A N 1
ATOM 848 C CA . LYS A 1 101 ? 11.258 -2.910 -24.527 1.00 91.38 101 LYS A CA 1
ATOM 849 C C . LYS A 1 101 ? 11.339 -2.653 -23.022 1.00 91.38 101 LYS A C 1
ATOM 851 O O . LYS A 1 101 ? 10.310 -2.711 -22.348 1.00 91.38 101 LYS A O 1
ATOM 856 N N . ILE A 1 102 ? 12.524 -2.347 -22.490 1.00 90.00 102 ILE A N 1
ATOM 857 C CA . ILE A 1 102 ? 12.711 -2.010 -21.069 1.00 90.00 102 ILE A CA 1
ATOM 858 C C . ILE A 1 102 ? 11.912 -0.753 -20.712 1.00 90.00 102 ILE A C 1
ATOM 860 O O . ILE A 1 102 ? 11.195 -0.760 -19.711 1.00 90.00 102 ILE A O 1
ATOM 864 N N . SER A 1 103 ? 11.979 0.286 -21.547 1.00 88.94 103 SER A N 1
ATOM 865 C CA . SER A 1 103 ? 11.233 1.535 -21.368 1.00 88.94 103 SER A CA 1
ATOM 866 C C . SER A 1 103 ? 9.724 1.287 -21.328 1.00 88.94 103 SER A C 1
ATOM 868 O O . SER A 1 103 ? 9.076 1.594 -20.329 1.00 88.94 103 SER A O 1
ATOM 870 N N . ASN A 1 104 ? 9.176 0.612 -22.344 1.00 91.31 104 ASN A N 1
ATOM 871 C CA . ASN A 1 104 ? 7.747 0.298 -22.428 1.00 91.31 104 ASN A CA 1
ATOM 872 C C . ASN A 1 104 ? 7.269 -0.544 -21.237 1.00 91.31 104 ASN A C 1
ATOM 874 O O . ASN A 1 104 ? 6.213 -0.277 -20.667 1.00 91.31 104 ASN A O 1
ATOM 878 N N . THR A 1 105 ? 8.059 -1.538 -20.822 1.00 92.81 105 THR A N 1
ATOM 879 C CA . THR A 1 105 ? 7.719 -2.384 -19.666 1.00 92.81 105 THR A CA 1
ATOM 880 C C . THR A 1 105 ? 7.752 -1.583 -18.364 1.00 92.81 105 THR A C 1
ATOM 882 O O . THR A 1 105 ? 6.899 -1.766 -17.498 1.00 92.81 105 THR A O 1
ATOM 885 N N . THR A 1 106 ? 8.709 -0.663 -18.230 1.00 90.19 106 THR A N 1
ATOM 886 C CA . THR A 1 106 ? 8.804 0.227 -17.067 1.00 90.19 106 THR A CA 1
ATOM 887 C C . THR A 1 106 ? 7.608 1.171 -17.018 1.00 90.19 106 THR A C 1
ATOM 889 O O . THR A 1 106 ? 6.970 1.278 -15.974 1.00 90.19 106 THR A O 1
ATOM 892 N N . ALA A 1 107 ? 7.242 1.784 -18.148 1.00 90.38 107 ALA A N 1
ATOM 893 C CA . ALA A 1 107 ? 6.066 2.641 -18.263 1.00 90.38 107 ALA A CA 1
ATOM 894 C C . ALA A 1 107 ? 4.777 1.896 -17.881 1.00 90.38 107 ALA A C 1
ATOM 896 O O . ALA A 1 107 ? 4.021 2.374 -17.037 1.00 90.38 107 ALA A O 1
ATOM 897 N N . ALA A 1 108 ? 4.572 0.685 -18.410 1.00 90.81 108 ALA A N 1
ATOM 898 C CA . ALA A 1 108 ? 3.429 -0.153 -18.053 1.00 90.81 108 ALA A CA 1
ATOM 899 C C . ALA A 1 108 ? 3.412 -0.514 -16.556 1.00 90.81 108 ALA A C 1
ATOM 901 O O . ALA A 1 108 ? 2.366 -0.457 -15.910 1.00 90.81 108 ALA A O 1
ATOM 902 N N . SER A 1 109 ? 4.572 -0.840 -15.975 1.00 90.75 109 SER A N 1
ATOM 903 C CA . SER A 1 109 ? 4.679 -1.142 -14.544 1.00 90.75 109 SER A CA 1
ATOM 904 C C . SER A 1 109 ? 4.390 0.076 -13.663 1.00 90.75 109 SER A C 1
ATOM 906 O O . SER A 1 109 ? 3.803 -0.092 -12.595 1.00 90.75 109 SER A O 1
ATOM 908 N N . MET A 1 110 ? 4.796 1.280 -14.077 1.00 88.75 110 MET A N 1
ATOM 909 C CA . MET A 1 110 ? 4.496 2.523 -13.358 1.00 88.75 110 MET A CA 1
ATOM 910 C C . MET A 1 110 ? 3.009 2.868 -13.438 1.00 88.75 110 MET A C 1
ATOM 912 O O . MET A 1 110 ? 2.409 3.168 -12.411 1.00 88.75 110 MET A O 1
ATOM 916 N N . ALA A 1 111 ? 2.403 2.753 -14.623 1.00 91.56 111 ALA A N 1
ATOM 917 C CA . ALA A 1 111 ? 0.972 2.979 -14.807 1.00 91.56 111 ALA A CA 1
ATOM 918 C C . ALA A 1 111 ? 0.142 2.030 -13.930 1.00 91.56 111 ALA A C 1
ATOM 920 O O . ALA A 1 111 ? -0.732 2.468 -13.190 1.00 91.56 111 ALA A O 1
ATOM 921 N N . TYR A 1 112 ? 0.474 0.736 -13.930 1.00 90.81 112 TYR A N 1
ATOM 922 C CA . TYR A 1 112 ? -0.224 -0.236 -13.090 1.00 90.81 112 TYR A CA 1
ATOM 923 C C . TYR A 1 112 ? 0.002 -0.003 -11.591 1.00 90.81 112 TYR A C 1
ATOM 925 O O . TYR A 1 112 ? -0.915 -0.178 -10.795 1.00 90.81 112 TYR A O 1
ATOM 933 N N . ARG A 1 113 ? 1.205 0.426 -11.187 1.00 91.56 113 ARG A N 1
ATOM 934 C CA . ARG A 1 113 ? 1.450 0.840 -9.802 1.00 91.56 113 ARG A CA 1
ATOM 935 C C . ARG A 1 113 ? 0.551 2.016 -9.408 1.00 91.56 113 ARG A C 1
ATOM 937 O O . ARG A 1 113 ? -0.010 1.970 -8.325 1.00 91.56 113 ARG A O 1
ATOM 944 N N . SER A 1 114 ? 0.391 3.013 -10.278 1.00 91.31 114 SER A N 1
ATOM 945 C CA . SER A 1 114 ? -0.491 4.155 -10.014 1.00 91.31 114 SER A CA 1
ATOM 946 C C . SER A 1 114 ? -1.938 3.719 -9.772 1.00 91.31 114 SER A C 1
ATOM 948 O O . SER A 1 114 ? -2.592 4.274 -8.900 1.00 91.31 114 SER A O 1
ATOM 950 N N . VAL A 1 115 ? -2.421 2.708 -10.504 1.00 92.81 115 VAL A N 1
ATOM 951 C CA . VAL A 1 115 ? -3.754 2.122 -10.278 1.00 92.81 115 VAL A CA 1
ATOM 952 C C . VAL A 1 115 ? -3.841 1.469 -8.897 1.00 92.81 115 VAL A C 1
ATOM 954 O O . VAL A 1 115 ? -4.805 1.695 -8.179 1.00 92.81 115 VAL A O 1
ATOM 957 N N . LEU A 1 116 ? -2.825 0.702 -8.489 1.00 90.38 116 LEU A N 1
ATOM 958 C CA . LEU A 1 116 ? -2.797 0.075 -7.161 1.00 90.38 116 LEU A CA 1
ATOM 959 C C . LEU A 1 116 ? -2.710 1.097 -6.019 1.00 90.38 116 LEU A C 1
ATOM 961 O O . LEU A 1 116 ? -3.317 0.886 -4.972 1.00 90.38 116 LEU A O 1
ATOM 965 N N . ASP A 1 117 ? -1.951 2.179 -6.207 1.00 90.88 117 ASP A N 1
ATOM 966 C CA . ASP A 1 117 ? -1.855 3.269 -5.231 1.00 90.88 117 ASP A CA 1
ATOM 967 C C . ASP A 1 117 ? -3.234 3.955 -5.071 1.00 90.88 117 ASP A C 1
ATOM 969 O O . ASP A 1 117 ? -3.664 4.224 -3.950 1.00 90.88 117 ASP A O 1
ATOM 973 N N . GLU A 1 118 ? -3.980 4.130 -6.166 1.00 90.12 118 GLU A N 1
ATOM 974 C CA . GLU A 1 118 ? -5.349 4.664 -6.152 1.00 90.12 118 GLU A CA 1
ATOM 975 C C . GLU A 1 118 ? -6.363 3.705 -5.501 1.00 90.12 118 GLU A C 1
ATOM 977 O O . GLU A 1 118 ? -7.150 4.106 -4.644 1.00 90.12 118 GLU A O 1
ATOM 982 N N . GLU A 1 119 ? -6.324 2.408 -5.826 1.00 88.88 119 GLU A N 1
ATOM 983 C CA . GLU A 1 119 ? -7.143 1.392 -5.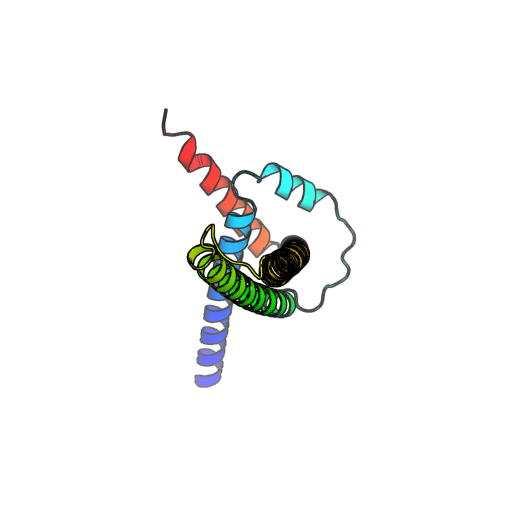145 1.00 88.88 119 GLU A CA 1
ATOM 984 C C . GLU A 1 119 ? -6.868 1.375 -3.628 1.00 88.88 119 GLU A C 1
ATOM 986 O O . GLU A 1 119 ? -7.794 1.252 -2.823 1.00 88.88 119 GLU A O 1
ATOM 991 N N . CYS A 1 120 ? -5.603 1.541 -3.223 1.00 89.12 120 CYS A N 1
ATOM 992 C CA . CYS A 1 120 ? -5.207 1.611 -1.817 1.00 89.12 120 CYS A CA 1
ATOM 993 C C . CYS A 1 120 ? -5.834 2.822 -1.109 1.00 89.12 120 CYS A C 1
ATOM 995 O O . CYS A 1 120 ? -6.434 2.667 -0.042 1.00 89.12 120 CYS A O 1
ATOM 997 N N . ARG A 1 121 ? -5.759 4.013 -1.721 1.00 88.81 121 ARG A N 1
ATOM 998 C CA . ARG A 1 121 ? -6.385 5.237 -1.189 1.00 88.81 121 ARG A CA 1
ATOM 999 C C . ARG A 1 121 ? -7.889 5.085 -1.027 1.00 88.81 121 ARG A C 1
ATOM 1001 O O . ARG A 1 121 ? -8.428 5.437 0.020 1.00 88.81 121 ARG A O 1
ATOM 1008 N N . ASN A 1 122 ? -8.556 4.495 -2.012 1.00 87.44 122 ASN A N 1
ATOM 1009 C CA . ASN A 1 122 ? -9.993 4.248 -1.941 1.00 87.44 122 ASN A CA 1
ATOM 1010 C C . ASN A 1 122 ? -10.357 3.315 -0.776 1.00 87.44 122 ASN A C 1
ATOM 1012 O O . ASN A 1 122 ? -11.298 3.594 -0.030 1.00 87.44 122 ASN A O 1
ATOM 1016 N N . LEU A 1 123 ? -9.574 2.257 -0.534 1.00 87.00 123 LEU A N 1
ATOM 1017 C CA . LEU A 1 123 ? -9.771 1.395 0.636 1.00 87.00 123 LEU A CA 1
ATOM 1018 C C . LEU A 1 123 ? -9.529 2.120 1.965 1.00 87.00 123 LEU A C 1
ATOM 1020 O O . LEU A 1 123 ? -10.222 1.829 2.943 1.00 87.00 123 LEU A O 1
ATOM 1024 N N . TYR A 1 124 ? -8.586 3.063 2.023 1.00 89.31 124 TYR A N 1
ATOM 1025 C CA . TYR A 1 124 ? -8.413 3.910 3.204 1.00 89.31 124 TYR A CA 1
ATOM 1026 C C . TYR A 1 124 ? -9.632 4.778 3.468 1.00 89.31 124 TYR A C 1
ATOM 1028 O O . TYR A 1 124 ? -10.104 4.812 4.600 1.00 89.31 124 TYR A O 1
ATOM 1036 N N . LEU A 1 125 ? -10.191 5.419 2.443 1.00 87.38 125 LEU A N 1
ATOM 1037 C CA . LEU A 1 125 ? -11.398 6.228 2.601 1.00 87.38 125 LEU A CA 1
ATOM 1038 C C . LEU A 1 125 ? -12.576 5.381 3.097 1.00 87.38 125 LEU A C 1
ATOM 1040 O O . LEU A 1 125 ? -13.241 5.759 4.060 1.00 87.38 125 LEU A O 1
ATOM 1044 N N . VAL A 1 126 ? -12.785 4.195 2.520 1.00 85.31 126 VAL A N 1
ATOM 1045 C CA . VAL A 1 126 ? -13.802 3.235 2.986 1.00 85.31 126 VAL A CA 1
ATOM 1046 C C . VAL A 1 126 ? -13.595 2.866 4.459 1.00 85.31 126 VAL A C 1
ATOM 1048 O O . VAL A 1 126 ? -14.550 2.839 5.240 1.00 85.31 126 VAL A O 1
ATOM 1051 N N . LEU A 1 127 ? -12.352 2.613 4.872 1.00 85.56 127 LEU A N 1
ATOM 1052 C CA . LEU A 1 127 ? -12.023 2.293 6.260 1.00 85.56 127 LEU A CA 1
ATOM 1053 C C . LEU A 1 127 ? -12.299 3.472 7.206 1.00 85.56 127 LEU A C 1
ATOM 1055 O O . LEU A 1 127 ? -12.893 3.279 8.263 1.00 85.56 127 LEU A O 1
ATOM 1059 N N . LEU A 1 128 ? -11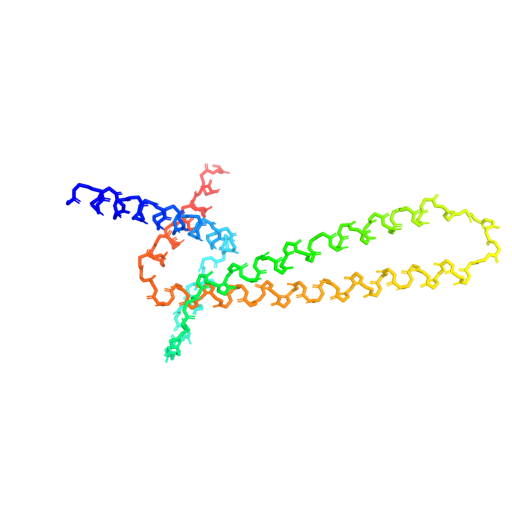.893 4.688 6.844 1.00 87.38 128 LEU A N 1
ATOM 1060 C CA . LEU A 1 128 ? -12.105 5.886 7.665 1.00 87.38 128 LEU A CA 1
ATOM 1061 C C . LEU A 1 128 ? -13.596 6.243 7.782 1.00 87.38 128 LEU A C 1
ATOM 1063 O O . LEU A 1 128 ? -14.064 6.724 8.817 1.00 87.38 128 LEU A O 1
ATOM 1067 N N . ARG A 1 129 ? -14.383 5.982 6.738 1.00 84.19 129 ARG A N 1
ATOM 1068 C CA . ARG A 1 129 ? -15.838 6.185 6.760 1.00 84.19 129 ARG A CA 1
ATOM 1069 C C . ARG A 1 129 ? -16.536 5.169 7.668 1.00 84.19 129 ARG A C 1
ATOM 1071 O O . ARG A 1 129 ? -17.397 5.556 8.458 1.00 84.19 129 ARG A O 1
ATOM 1078 N N . SER A 1 130 ? -16.116 3.904 7.613 1.00 81.12 130 SER A N 1
ATOM 1079 C CA . SER A 1 130 ? -16.714 2.800 8.381 1.00 81.12 130 SER A CA 1
ATOM 1080 C C . SER A 1 130 ? -16.211 2.684 9.828 1.00 81.12 130 SER A C 1
ATOM 1082 O O . SER A 1 130 ? -16.946 2.205 10.692 1.00 81.12 130 SER A O 1
ATOM 1084 N N . ASN A 1 131 ? -14.997 3.150 10.140 1.00 84.75 131 ASN A N 1
ATOM 1085 C CA . ASN A 1 131 ? -14.392 3.032 11.468 1.00 84.75 131 ASN A CA 1
ATOM 1086 C C . ASN A 1 131 ? -14.084 4.406 12.083 1.00 84.75 131 ASN A C 1
ATOM 1088 O O . ASN A 1 131 ? -13.036 5.007 11.840 1.00 84.75 131 ASN A O 1
ATOM 1092 N N . LYS A 1 132 ? -14.991 4.874 12.950 1.00 85.06 132 LYS A N 1
ATOM 1093 C CA . LYS A 1 132 ? -14.871 6.172 13.637 1.00 85.06 132 LYS A CA 1
ATOM 1094 C C . LYS A 1 132 ? -13.614 6.282 14.505 1.00 85.06 132 LYS A C 1
ATOM 1096 O O . LYS A 1 132 ? -13.038 7.361 14.573 1.00 85.06 132 LYS A O 1
ATOM 1101 N N . THR A 1 133 ? -13.196 5.194 15.154 1.00 86.94 133 THR A N 1
ATOM 1102 C CA . THR A 1 133 ? -12.006 5.183 16.018 1.00 86.94 133 THR A CA 1
ATOM 1103 C C . THR A 1 133 ? -10.739 5.376 15.198 1.00 86.94 133 THR A C 1
ATOM 1105 O O . THR A 1 133 ? -9.944 6.252 15.514 1.00 86.94 133 THR A O 1
ATOM 1108 N N . ILE A 1 134 ? -10.573 4.614 14.112 1.00 87.38 134 ILE A N 1
ATOM 1109 C CA . ILE A 1 134 ? -9.424 4.777 13.210 1.00 87.38 134 ILE A CA 1
ATOM 1110 C C . ILE A 1 134 ? -9.441 6.168 12.578 1.00 87.38 134 ILE A C 1
ATOM 1112 O O . ILE A 1 134 ? -8.398 6.807 12.508 1.00 87.38 134 ILE A O 1
ATOM 1116 N N . ARG A 1 135 ? -10.614 6.664 12.164 1.00 89.19 135 ARG A N 1
ATOM 1117 C CA . ARG A 1 135 ? -10.743 8.013 11.605 1.00 89.19 135 ARG A CA 1
ATOM 1118 C C . ARG A 1 135 ? -10.264 9.091 12.563 1.00 89.19 135 ARG A C 1
ATOM 1120 O O . ARG A 1 135 ? -9.481 9.934 12.151 1.00 89.19 135 ARG A O 1
ATOM 1127 N N . PHE A 1 136 ? -10.716 9.045 13.813 1.00 89.12 136 PHE A N 1
ATOM 1128 C CA . PHE A 1 136 ? -10.287 9.996 14.834 1.00 89.12 136 PHE A CA 1
ATOM 1129 C C . PHE A 1 136 ? -8.764 9.971 15.014 1.00 89.12 136 PHE A C 1
ATOM 1131 O O . PHE A 1 136 ? -8.129 11.011 14.926 1.00 89.12 136 PHE A O 1
ATOM 1138 N N . LEU A 1 137 ? -8.178 8.777 15.163 1.00 90.75 137 LEU A N 1
ATOM 1139 C CA . LEU A 1 137 ? -6.731 8.615 15.336 1.00 90.75 137 LEU A CA 1
ATOM 1140 C C . LEU A 1 137 ? -5.917 9.087 14.121 1.00 90.75 137 LEU A C 1
ATOM 1142 O O . LEU A 1 137 ? -4.793 9.546 14.279 1.00 90.75 137 LEU A O 1
ATOM 1146 N N . VAL A 1 138 ? -6.451 8.947 12.905 1.00 91.06 138 VAL A N 1
ATOM 1147 C CA . VAL A 1 138 ? -5.791 9.445 11.690 1.00 91.06 138 VAL A CA 1
ATOM 1148 C C . VAL A 1 138 ? -5.828 10.964 11.618 1.00 91.06 138 VAL A C 1
ATOM 1150 O O . VAL A 1 138 ? -4.805 11.545 11.282 1.00 91.06 138 VAL A O 1
ATOM 1153 N N . ILE A 1 139 ? -6.970 11.590 11.911 1.00 88.69 139 ILE A N 1
ATOM 1154 C CA . ILE A 1 139 ? -7.098 13.055 11.896 1.00 88.69 139 ILE A CA 1
ATOM 1155 C C . ILE A 1 139 ? -6.124 13.666 12.907 1.00 88.69 139 ILE A C 1
ATOM 1157 O O . ILE A 1 139 ? -5.294 14.480 12.521 1.00 88.69 139 ILE A O 1
ATOM 1161 N N . ASP A 1 140 ? -6.132 13.160 14.142 1.00 89.25 140 ASP A N 1
ATOM 1162 C CA . ASP A 1 140 ? -5.209 13.558 15.213 1.00 89.25 140 ASP A CA 1
ATOM 1163 C C . ASP A 1 140 ? -3.736 13.441 14.767 1.00 89.25 140 ASP A C 1
ATOM 1165 O O . ASP A 1 140 ? -2.965 14.396 14.837 1.00 89.25 140 ASP A O 1
ATOM 1169 N N . ALA A 1 141 ? -3.355 12.305 14.170 1.00 88.50 141 ALA A N 1
ATOM 1170 C CA . ALA A 1 141 ? -1.990 12.089 13.688 1.00 88.50 141 ALA A CA 1
ATOM 1171 C C . ALA A 1 141 ? -1.593 12.978 12.488 1.00 88.50 141 ALA A C 1
ATOM 1173 O O . ALA A 1 141 ? -0.403 13.238 12.282 1.00 88.50 141 ALA A O 1
ATOM 1174 N N . VAL A 1 142 ? -2.553 13.402 11.659 1.00 87.69 142 VAL A N 1
ATOM 1175 C CA . VAL A 1 142 ? -2.311 14.323 10.536 1.00 87.69 142 VAL A CA 1
ATOM 1176 C C . VAL A 1 142 ? -2.133 15.751 11.054 1.00 87.69 142 VAL A C 1
ATOM 1178 O O . VAL A 1 142 ? -1.171 16.405 10.655 1.00 87.69 142 VAL A O 1
ATOM 1181 N N . GLU A 1 143 ? -2.979 16.197 11.984 1.00 83.69 143 GLU A N 1
ATOM 1182 C CA . GLU A 1 143 ? -2.894 17.517 12.627 1.00 83.69 143 GLU A CA 1
ATOM 1183 C C . GLU A 1 143 ? -1.583 17.683 13.418 1.00 83.69 143 GLU A C 1
ATOM 1185 O O . GLU A 1 143 ? -0.871 18.680 13.260 1.00 83.69 143 GLU A O 1
ATOM 1190 N N . GLU A 1 144 ? -1.184 16.675 14.203 1.00 81.31 144 GLU A N 1
ATOM 1191 C CA . GLU A 1 144 ? 0.108 16.675 14.906 1.00 81.31 144 GLU A CA 1
ATOM 1192 C C . GLU A 1 144 ? 1.292 16.836 13.938 1.00 81.31 144 GLU A C 1
ATOM 1194 O O . GLU A 1 144 ? 2.265 17.536 14.229 1.00 81.31 144 GLU A O 1
ATOM 1199 N N . ALA A 1 145 ? 1.222 16.205 12.762 1.00 72.56 145 ALA A N 1
ATOM 1200 C CA . ALA A 1 145 ? 2.282 16.276 11.763 1.00 72.56 145 ALA A CA 1
ATOM 1201 C C . ALA A 1 145 ? 2.387 17.651 11.077 1.00 72.56 145 ALA A C 1
ATOM 1203 O O . ALA A 1 145 ? 3.459 17.968 10.545 1.00 72.56 145 ALA A O 1
ATOM 1204 N N . GLU A 1 146 ? 1.314 18.446 11.093 1.00 67.00 146 GLU A N 1
ATOM 1205 C CA . GLU A 1 146 ? 1.255 19.811 10.557 1.00 67.00 146 GLU A CA 1
ATOM 1206 C C . GLU A 1 146 ? 1.805 20.834 11.573 1.00 67.00 146 GLU A C 1
ATOM 1208 O O . GLU A 1 146 ? 2.613 21.688 11.204 1.00 67.00 146 GLU A O 1
ATOM 1213 N N . HIS A 1 147 ? 1.514 20.676 12.870 1.00 59.19 147 HIS A N 1
ATOM 1214 C CA . HIS A 1 147 ? 1.985 21.587 13.928 1.00 59.19 147 HIS A CA 1
ATOM 1215 C C . HIS A 1 147 ? 3.500 21.544 14.218 1.00 59.19 147 HIS A C 1
ATOM 1217 O O . HIS A 1 147 ? 4.068 22.517 14.719 1.00 59.19 147 HIS A O 1
ATOM 1223 N N . VAL A 1 148 ? 4.197 20.453 13.881 1.00 57.66 148 VAL A N 1
ATOM 1224 C C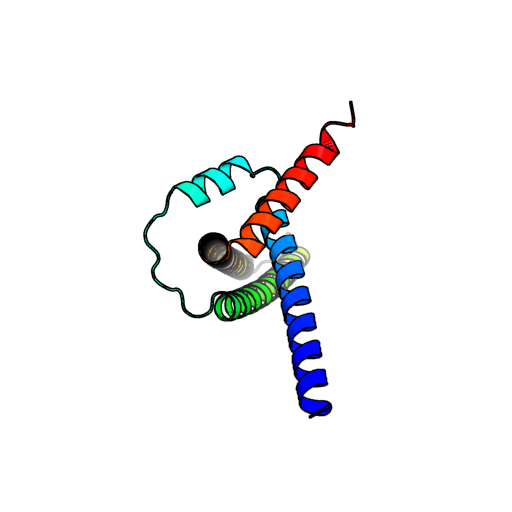A . VAL A 1 148 ? 5.652 20.311 14.122 1.00 57.66 148 VAL A CA 1
ATOM 1225 C C . VAL A 1 148 ? 6.505 21.274 13.272 1.00 57.66 148 VAL A C 1
ATOM 1227 O O . VAL A 1 148 ? 7.673 21.502 13.592 1.00 57.66 148 VAL A O 1
ATOM 1230 N N . TRP A 1 149 ? 5.949 21.873 12.216 1.00 50.00 149 TRP A N 1
ATOM 1231 C CA . TRP A 1 149 ? 6.689 22.784 11.328 1.00 50.00 149 TRP A CA 1
ATOM 1232 C C . TRP A 1 149 ? 6.453 24.270 11.613 1.00 50.00 149 TRP A C 1
ATOM 1234 O O . TRP A 1 149 ? 7.279 25.078 11.205 1.00 50.00 149 TRP A O 1
ATOM 1244 N N . ASP A 1 150 ? 5.413 24.620 12.374 1.00 46.59 150 ASP A N 1
ATOM 1245 C CA . ASP A 1 150 ? 5.026 26.013 12.670 1.00 46.59 150 ASP A CA 1
ATOM 1246 C C . ASP A 1 150 ? 5.792 26.622 13.869 1.00 46.59 150 ASP A C 1
ATOM 1248 O O . ASP A 1 150 ? 5.615 27.773 14.245 1.00 46.59 150 ASP A O 1
ATOM 1252 N N . THR A 1 151 ? 6.672 25.838 14.501 1.00 49.12 151 THR A N 1
ATOM 1253 C CA . THR A 1 151 ? 7.502 26.255 15.653 1.00 49.12 151 THR A CA 1
ATOM 1254 C C . THR A 1 151 ? 8.979 26.449 15.296 1.00 49.12 151 THR A C 1
ATOM 1256 O O . THR A 1 151 ? 9.843 26.518 16.173 1.00 49.12 151 THR A O 1
ATOM 1259 N N . ARG A 1 152 ? 9.288 26.523 13.997 1.00 44.75 152 ARG A N 1
ATOM 1260 C CA . ARG A 1 152 ? 10.637 26.725 13.452 1.00 44.75 152 ARG A CA 1
ATOM 1261 C C . ARG A 1 152 ? 10.706 27.972 12.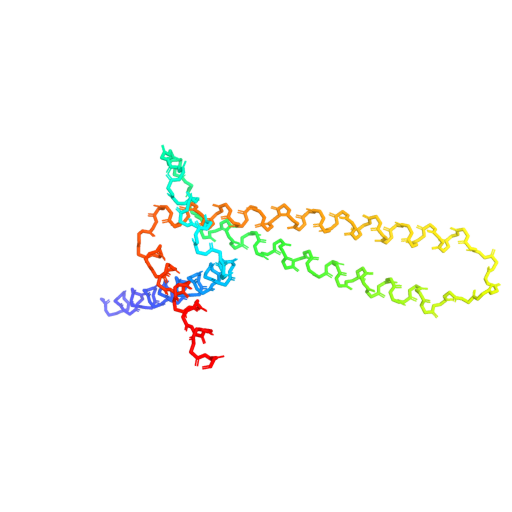564 1.00 44.75 152 ARG A C 1
ATOM 1263 O O . ARG A 1 152 ? 11.216 27.889 11.455 1.00 44.75 152 ARG A O 1
ATOM 1270 N N . ASP A 1 153 ? 10.252 29.104 13.092 1.00 41.22 153 ASP A N 1
ATOM 1271 C CA . ASP A 1 153 ? 10.590 30.444 12.590 1.00 41.22 153 ASP A CA 1
ATOM 1272 C C . ASP A 1 153 ? 11.215 31.290 13.709 1.00 41.22 153 ASP A C 1
ATOM 1274 O O . ASP A 1 153 ? 10.671 31.288 14.840 1.00 41.22 153 ASP A O 1
#

Radius of gyration: 22.5 Å; chains: 1; bounding box: 55×51×66 Å

Organism: NCBI:txid53985